Protein AF-A0A534FLZ4-F1 (afdb_monomer_lite)

Sequence (96 aa):
MSLFSRLFRRQAPTPAPQPEQAPAAEQPPPPDPAALAAQRAAEEEEALTAAIAAADQAALASLACTGFSTRIRQRAAQAIDDPARLHELIRATRGG

Structure (mmCIF, N/CA/C/O backbone):
data_AF-A0A534FLZ4-F1
#
_entry.id   AF-A0A534FLZ4-F1
#
loop_
_atom_site.group_PDB
_atom_site.id
_atom_site.type_symbol
_atom_site.label_atom_id
_atom_site.label_alt_id
_atom_site.label_comp_id
_atom_site.label_asym_id
_atom_site.label_entity_id
_atom_site.label_seq_id
_atom_site.pdbx_PDB_ins_code
_atom_site.Cartn_x
_atom_site.Cartn_y
_atom_site.Cartn_z
_atom_site.occupancy
_atom_site.B_iso_or_equiv
_atom_site.auth_seq_id
_atom_site.auth_comp_id
_atom_site.auth_asym_id
_atom_site.auth_atom_id
_atom_site.pdbx_PDB_model_num
ATOM 1 N N . MET A 1 1 ? 23.940 -32.177 -49.470 1.00 43.91 1 MET A N 1
ATOM 2 C CA . MET A 1 1 ? 24.308 -30.835 -48.965 1.00 43.91 1 MET A CA 1
ATOM 3 C C . MET A 1 1 ? 24.229 -29.852 -50.127 1.00 43.91 1 MET A C 1
ATOM 5 O O . MET A 1 1 ? 24.724 -30.196 -51.189 1.00 43.91 1 MET A O 1
ATOM 9 N N . SER A 1 2 ? 23.581 -28.698 -49.920 1.00 55.47 2 SER A N 1
ATOM 10 C CA . SER A 1 2 ? 23.200 -27.646 -50.897 1.00 55.47 2 SER A CA 1
ATOM 11 C C . SER A 1 2 ? 21.988 -27.917 -51.804 1.00 55.47 2 SER A C 1
ATOM 13 O O . SER A 1 2 ? 22.117 -28.475 -52.887 1.00 55.47 2 SER A O 1
ATOM 15 N N . LEU A 1 3 ? 20.814 -27.426 -51.377 1.00 59.75 3 LEU A N 1
ATOM 16 C CA . LEU A 1 3 ? 19.555 -27.393 -52.144 1.00 59.75 3 LEU A CA 1
ATOM 17 C C . LEU A 1 3 ? 18.789 -26.059 -51.987 1.00 59.75 3 LEU A C 1
ATOM 19 O O . LEU A 1 3 ? 17.570 -26.062 -51.907 1.00 59.75 3 LEU A O 1
ATOM 23 N N . PHE A 1 4 ? 19.459 -24.902 -51.946 1.00 61.12 4 PHE A N 1
ATOM 24 C CA . PHE A 1 4 ? 18.748 -23.608 -51.909 1.00 61.12 4 PHE A CA 1
ATOM 25 C C . PHE A 1 4 ? 19.432 -22.535 -52.756 1.00 61.12 4 PHE A C 1
ATOM 27 O O . PHE A 1 4 ? 19.866 -21.501 -52.263 1.00 61.12 4 PHE A O 1
ATOM 34 N N . SER A 1 5 ? 19.506 -22.781 -54.064 1.00 55.31 5 SER A N 1
ATOM 35 C CA . SER A 1 5 ? 19.892 -21.765 -55.041 1.00 55.31 5 SER A CA 1
ATOM 36 C C . SER A 1 5 ? 18.778 -21.573 -56.058 1.00 55.31 5 SER A C 1
ATOM 38 O O . SER A 1 5 ? 18.497 -22.482 -56.834 1.00 55.31 5 SER A O 1
ATOM 40 N N . ARG A 1 6 ? 18.294 -20.323 -56.112 1.00 64.12 6 ARG A N 1
ATOM 41 C CA . ARG A 1 6 ? 17.425 -19.698 -57.129 1.00 64.12 6 ARG A CA 1
ATOM 42 C C . ARG A 1 6 ? 15.930 -19.898 -56.881 1.00 64.12 6 ARG A C 1
ATOM 44 O O . ARG A 1 6 ? 15.425 -20.968 -57.172 1.00 64.12 6 ARG A O 1
ATOM 51 N N . LEU A 1 7 ? 15.223 -18.828 -56.492 1.00 62.94 7 LEU A N 1
ATOM 52 C CA . LEU A 1 7 ? 13.979 -18.467 -57.197 1.00 62.94 7 LEU A CA 1
ATOM 53 C C . LEU A 1 7 ? 13.387 -17.064 -56.937 1.00 62.94 7 LEU A C 1
ATOM 55 O O . LEU A 1 7 ? 12.229 -16.866 -57.265 1.00 62.94 7 LEU A O 1
ATOM 59 N N . PHE A 1 8 ? 14.116 -16.057 -56.440 1.00 61.12 8 PHE A N 1
ATOM 60 C CA . PHE A 1 8 ? 13.581 -14.679 -56.439 1.00 61.12 8 PHE A CA 1
ATOM 61 C C . PHE A 1 8 ? 14.627 -13.644 -56.849 1.00 61.12 8 PHE A C 1
ATOM 63 O O . PHE A 1 8 ? 15.012 -12.754 -56.103 1.00 61.12 8 PHE A O 1
ATOM 70 N N . ARG A 1 9 ? 15.066 -13.749 -58.106 1.00 56.38 9 ARG A N 1
ATOM 71 C CA . ARG A 1 9 ? 15.522 -12.584 -58.866 1.00 56.38 9 ARG A CA 1
ATOM 72 C C . ARG A 1 9 ? 14.298 -12.039 -59.604 1.00 56.38 9 ARG A C 1
ATOM 74 O O . ARG A 1 9 ? 13.918 -12.584 -60.636 1.00 56.38 9 ARG A O 1
ATOM 81 N N . ARG A 1 10 ? 13.682 -10.974 -59.084 1.00 49.00 10 ARG A N 1
ATOM 82 C CA . ARG A 1 10 ? 12.684 -10.184 -59.816 1.00 49.00 10 ARG A CA 1
ATOM 83 C C . ARG A 1 10 ? 12.919 -8.690 -59.558 1.00 49.00 10 ARG A C 1
ATOM 85 O O . ARG A 1 10 ? 12.504 -8.165 -58.542 1.00 49.00 10 ARG A O 1
ATOM 92 N N . GLN A 1 11 ? 13.665 -8.096 -60.492 1.00 51.44 11 GLN A N 1
ATOM 93 C CA . GLN A 1 11 ? 13.485 -6.768 -61.096 1.00 51.44 11 GLN A CA 1
ATOM 94 C C . GLN A 1 11 ? 13.355 -5.565 -60.142 1.00 51.44 11 GLN A C 1
ATOM 96 O O . GLN A 1 11 ? 12.330 -5.367 -59.502 1.00 51.44 11 GLN A O 1
ATOM 101 N N . ALA A 1 12 ? 14.395 -4.726 -60.127 1.00 60.06 12 ALA A N 1
ATOM 102 C CA . ALA A 1 12 ? 14.360 -3.402 -59.520 1.00 60.06 12 ALA A CA 1
ATOM 103 C C . ALA A 1 12 ? 13.336 -2.511 -60.249 1.00 60.06 12 ALA A C 1
ATOM 105 O O . ALA A 1 12 ? 13.414 -2.408 -61.477 1.00 60.06 12 ALA A O 1
ATOM 106 N N . PRO A 1 13 ? 12.400 -1.858 -59.542 1.00 50.75 13 PRO A N 1
ATOM 107 C CA . PRO A 1 13 ? 11.610 -0.795 -60.133 1.00 50.75 13 PRO A CA 1
ATOM 108 C C . PRO A 1 13 ? 12.432 0.503 -60.187 1.00 50.75 13 PRO A C 1
ATOM 110 O O . PRO A 1 13 ? 13.085 0.901 -59.224 1.00 50.75 13 PRO A O 1
ATOM 113 N N . THR A 1 14 ? 12.405 1.126 -61.360 1.00 59.28 14 THR A N 1
ATOM 114 C CA . THR A 1 14 ? 12.927 2.450 -61.726 1.00 59.28 14 THR A CA 1
ATOM 115 C C . THR A 1 14 ? 12.532 3.535 -60.706 1.00 59.28 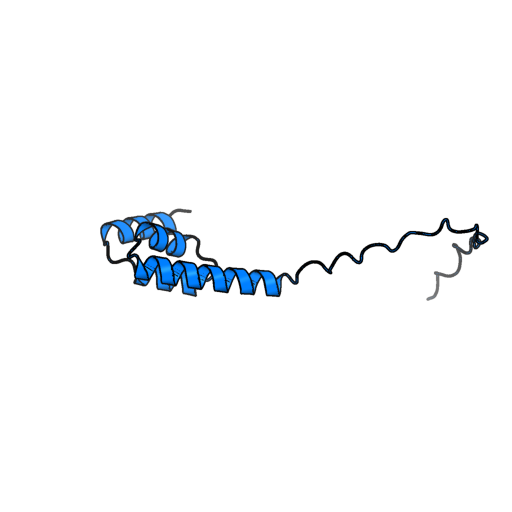14 THR A C 1
ATOM 117 O O . THR A 1 14 ? 11.400 3.500 -60.219 1.00 59.28 14 THR A O 1
ATOM 120 N N . PRO A 1 15 ? 13.393 4.526 -60.389 1.00 53.28 15 PRO A N 1
ATOM 121 C CA . PRO A 1 15 ? 13.026 5.604 -59.475 1.00 53.28 15 PRO A CA 1
ATOM 122 C C . PRO A 1 15 ? 12.020 6.547 -60.151 1.00 53.28 15 PRO A C 1
ATOM 124 O O . PRO A 1 15 ? 12.345 7.226 -61.122 1.00 53.28 15 PRO A O 1
ATOM 127 N N . ALA A 1 16 ? 10.790 6.581 -59.640 1.00 56.81 16 ALA A N 1
ATOM 128 C CA . ALA A 1 16 ? 9.845 7.666 -59.890 1.00 56.81 16 ALA A CA 1
ATOM 129 C C . ALA A 1 16 ? 10.079 8.781 -58.849 1.00 56.81 16 ALA A C 1
ATOM 131 O O . ALA A 1 16 ? 10.463 8.470 -57.718 1.00 56.81 16 ALA A O 1
ATOM 132 N N . PRO A 1 17 ? 9.889 10.064 -59.211 1.00 52.56 17 PRO A N 1
ATOM 133 C CA . PRO A 1 17 ? 10.226 11.193 -58.350 1.00 52.56 17 PRO A CA 1
ATOM 134 C C . PRO A 1 17 ? 9.380 11.149 -57.076 1.00 52.56 17 PRO A C 1
ATOM 136 O O . PRO A 1 17 ? 8.150 11.122 -57.133 1.00 52.56 17 PRO A O 1
ATOM 139 N N . GLN A 1 18 ? 10.055 11.109 -55.927 1.00 54.16 18 GLN A N 1
ATOM 140 C CA . GLN A 1 18 ? 9.407 11.240 -54.630 1.00 54.16 18 GLN A CA 1
ATOM 141 C C . GLN A 1 18 ? 8.746 12.624 -54.555 1.00 54.16 18 GLN A C 1
ATOM 143 O O . GLN A 1 18 ? 9.434 13.620 -54.786 1.00 54.16 18 GLN A O 1
ATOM 148 N N . PRO A 1 19 ? 7.446 12.729 -54.226 1.00 51.34 19 PRO A N 1
ATOM 149 C CA . PRO A 1 19 ? 6.937 13.970 -53.678 1.00 51.34 19 PRO A CA 1
ATOM 150 C C . PRO A 1 19 ? 7.675 14.205 -52.360 1.00 51.34 19 PRO A C 1
ATOM 152 O O . PRO A 1 19 ? 7.742 13.316 -51.511 1.00 51.34 19 PRO A O 1
ATOM 155 N N . GLU A 1 20 ? 8.274 15.384 -52.257 1.00 55.88 20 GLU A N 1
ATOM 156 C CA . GLU A 1 20 ? 8.994 15.918 -51.109 1.00 55.88 20 GLU A CA 1
ATOM 157 C C . GLU A 1 20 ? 8.218 15.617 -49.819 1.00 55.88 20 GLU A C 1
ATOM 159 O O . GLU A 1 20 ? 7.213 16.256 -49.499 1.00 55.88 20 GLU A O 1
ATOM 164 N N . GLN A 1 21 ? 8.635 14.562 -49.112 1.00 52.81 21 GLN A N 1
ATOM 165 C CA . GLN A 1 21 ? 8.132 14.271 -47.781 1.00 52.81 21 GLN A CA 1
ATOM 166 C C . GLN A 1 21 ? 8.662 15.380 -46.880 1.00 52.81 21 GLN A C 1
ATOM 168 O O . GLN A 1 21 ? 9.851 15.430 -46.565 1.00 52.81 21 GLN A O 1
ATOM 173 N N . ALA A 1 22 ? 7.755 16.277 -46.492 1.00 56.19 22 ALA A N 1
ATOM 174 C CA . ALA A 1 22 ? 7.925 17.164 -45.352 1.00 56.19 22 ALA A CA 1
ATOM 175 C C . ALA A 1 22 ? 8.552 16.379 -44.183 1.00 56.19 22 ALA A C 1
ATOM 177 O O . ALA A 1 22 ? 8.217 15.201 -44.016 1.00 56.19 22 ALA A O 1
ATOM 178 N N . PRO A 1 23 ? 9.460 16.986 -43.395 1.00 49.66 23 PRO A N 1
ATOM 179 C CA . PRO A 1 23 ? 10.242 16.263 -42.404 1.00 49.66 23 PRO A CA 1
ATOM 180 C C . PRO A 1 23 ? 9.288 15.530 -41.467 1.00 49.66 23 PRO A C 1
ATOM 182 O O . PRO A 1 23 ? 8.495 16.149 -40.754 1.00 49.66 23 PRO A O 1
ATOM 185 N N . ALA A 1 24 ? 9.339 14.199 -41.521 1.00 55.31 24 ALA A N 1
ATOM 186 C CA . ALA A 1 24 ? 8.682 13.353 -40.551 1.00 55.31 24 ALA A CA 1
ATOM 187 C C . ALA A 1 24 ? 9.237 13.770 -39.191 1.00 55.31 24 ALA A C 1
ATOM 189 O O . ALA A 1 24 ? 10.424 13.587 -38.922 1.00 55.31 24 ALA A O 1
ATOM 190 N N . ALA A 1 25 ? 8.391 14.405 -38.381 1.00 60.22 25 ALA A N 1
ATOM 191 C CA . ALA A 1 25 ? 8.687 14.659 -36.988 1.00 60.22 25 ALA A CA 1
ATOM 192 C C . ALA A 1 25 ? 9.098 13.318 -36.376 1.00 60.22 25 ALA A C 1
ATOM 194 O O . ALA A 1 25 ? 8.303 12.378 -36.334 1.00 60.22 25 ALA A O 1
ATOM 195 N N . GLU A 1 26 ? 10.369 13.231 -36.003 1.00 60.00 26 GLU A N 1
ATOM 196 C CA . GLU A 1 26 ? 10.980 12.092 -35.344 1.00 60.00 26 GLU A CA 1
ATOM 197 C C . GLU A 1 26 ? 10.160 11.812 -34.083 1.00 60.00 26 GLU A C 1
ATOM 199 O O . GLU A 1 26 ? 10.229 12.548 -33.097 1.00 60.00 26 GLU A O 1
ATOM 204 N N . GLN A 1 27 ? 9.269 10.816 -34.150 1.00 61.75 27 GLN A N 1
ATOM 205 C CA . GLN A 1 27 ? 8.554 10.374 -32.963 1.00 61.75 27 G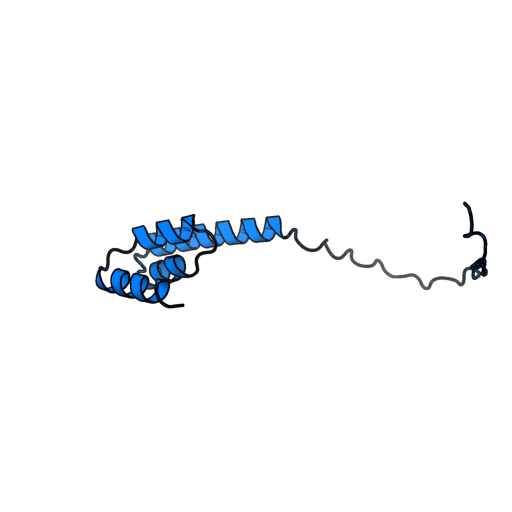LN A CA 1
ATOM 206 C C . GLN A 1 27 ? 9.621 9.878 -31.985 1.00 61.75 27 GLN A C 1
ATOM 208 O O . GLN A 1 27 ? 10.431 9.030 -32.374 1.00 61.75 27 GLN A O 1
ATOM 213 N N . PRO A 1 28 ? 9.659 10.400 -30.745 1.00 69.75 28 PRO A N 1
ATOM 214 C CA . PRO A 1 28 ? 10.634 9.946 -29.772 1.00 69.75 28 PRO A CA 1
ATOM 215 C C . PRO A 1 28 ? 10.501 8.427 -29.607 1.00 69.75 28 PRO A C 1
ATOM 217 O O . PRO A 1 28 ? 9.383 7.900 -29.686 1.00 69.75 28 PRO A O 1
ATOM 220 N N . PRO A 1 29 ? 11.621 7.709 -29.403 1.00 72.38 29 PRO A N 1
ATOM 221 C CA . PRO A 1 29 ? 11.573 6.275 -29.177 1.00 72.38 29 PRO A CA 1
ATOM 222 C C . PRO A 1 29 ? 10.606 5.975 -28.022 1.00 72.38 29 PRO A C 1
ATOM 224 O O . PRO A 1 29 ? 10.529 6.765 -27.072 1.00 72.38 29 PRO A O 1
ATOM 227 N N . PRO A 1 30 ? 9.845 4.865 -28.091 1.00 74.62 30 PRO A N 1
ATOM 228 C CA . PRO A 1 30 ? 8.955 4.487 -27.005 1.00 74.62 30 PRO A CA 1
ATOM 229 C C . PRO A 1 30 ? 9.753 4.434 -25.694 1.00 74.62 30 PRO A C 1
ATOM 231 O O . PRO A 1 30 ? 10.895 3.962 -25.701 1.00 74.62 30 PRO A O 1
ATOM 234 N N . PRO A 1 31 ? 9.188 4.944 -24.585 1.00 76.44 31 PRO A N 1
ATOM 235 C CA . PRO A 1 31 ? 9.900 5.017 -23.320 1.00 76.44 31 PRO A CA 1
ATOM 236 C C . PRO A 1 31 ? 10.365 3.626 -22.894 1.00 76.44 31 PRO A C 1
ATOM 238 O O . PRO A 1 31 ? 9.612 2.652 -22.982 1.00 76.44 31 PRO A O 1
ATOM 241 N N . ASP A 1 32 ? 11.612 3.552 -22.429 1.00 88.12 32 ASP A N 1
ATOM 242 C CA . ASP A 1 32 ? 12.194 2.319 -21.914 1.00 88.12 32 ASP A CA 1
ATOM 243 C C . ASP A 1 32 ? 11.296 1.770 -20.786 1.00 88.12 32 ASP A C 1
ATOM 245 O O . ASP A 1 32 ? 11.041 2.480 -19.804 1.00 88.12 32 ASP A O 1
ATOM 249 N N . PRO A 1 33 ? 10.792 0.526 -20.891 1.00 87.06 33 PRO A N 1
ATOM 250 C CA . PRO A 1 33 ? 9.966 -0.071 -19.846 1.00 87.06 33 PRO A CA 1
ATOM 251 C C . PRO A 1 33 ? 10.664 -0.090 -18.479 1.00 87.06 33 PRO A C 1
ATOM 253 O O . PRO A 1 33 ? 9.985 0.015 -17.455 1.00 87.06 33 PRO A O 1
ATOM 256 N N . ALA A 1 34 ? 11.998 -0.176 -18.440 1.00 87.25 34 ALA A N 1
ATOM 257 C CA . ALA A 1 34 ? 12.759 -0.094 -17.199 1.00 87.25 34 ALA A CA 1
ATOM 258 C C . ALA A 1 34 ? 12.691 1.310 -16.579 1.00 87.25 34 ALA A C 1
ATOM 260 O O . ALA A 1 34 ? 12.495 1.437 -15.369 1.00 87.25 34 ALA A O 1
ATOM 261 N N . ALA A 1 35 ? 12.773 2.360 -17.400 1.00 89.06 35 ALA A N 1
ATOM 262 C CA . ALA A 1 35 ? 12.619 3.739 -16.944 1.00 89.06 35 ALA A CA 1
ATOM 263 C C . ALA A 1 35 ? 11.206 3.994 -16.394 1.00 89.06 35 ALA A C 1
ATOM 265 O O . ALA A 1 35 ? 11.058 4.592 -15.330 1.00 89.06 35 ALA A O 1
ATOM 266 N N . LEU A 1 36 ? 10.172 3.462 -17.055 1.00 89.38 36 LEU A N 1
ATOM 267 C CA . LEU A 1 36 ? 8.791 3.554 -16.567 1.00 89.38 36 LEU A CA 1
ATOM 268 C C . LEU A 1 36 ? 8.592 2.826 -15.232 1.00 89.38 36 LEU A C 1
ATOM 270 O O . LEU A 1 36 ? 7.903 3.333 -14.349 1.00 89.38 36 LEU A O 1
ATOM 274 N N . ALA A 1 37 ? 9.181 1.640 -15.065 1.00 86.69 37 ALA A N 1
ATOM 275 C CA . ALA A 1 37 ? 9.102 0.901 -13.808 1.00 86.69 37 ALA A CA 1
ATOM 276 C C . ALA A 1 37 ? 9.811 1.645 -12.664 1.00 86.69 37 ALA A C 1
ATOM 278 O O . ALA A 1 37 ? 9.283 1.708 -11.554 1.00 86.69 37 ALA A O 1
ATOM 279 N N . ALA A 1 38 ? 10.975 2.241 -12.940 1.00 87.75 38 ALA A N 1
ATOM 280 C CA . ALA A 1 38 ? 11.708 3.048 -11.970 1.00 87.75 38 ALA A CA 1
ATOM 281 C C . ALA A 1 38 ? 10.922 4.298 -11.552 1.00 87.75 38 ALA A C 1
ATOM 283 O O . ALA A 1 38 ? 10.855 4.610 -10.364 1.00 87.75 38 ALA A O 1
ATOM 284 N N . GLN A 1 39 ? 10.282 4.974 -12.508 1.00 90.69 39 GLN A N 1
ATOM 285 C CA . GLN A 1 39 ? 9.453 6.144 -12.234 1.00 90.69 39 GLN A CA 1
ATOM 286 C C . GLN A 1 39 ? 8.262 5.796 -11.334 1.00 90.69 39 GLN A C 1
ATOM 288 O O . GLN A 1 39 ? 8.078 6.431 -10.301 1.00 90.69 39 GLN A O 1
ATOM 293 N N . ARG A 1 40 ? 7.524 4.723 -11.650 1.00 89.12 40 ARG A N 1
ATOM 294 C CA . ARG A 1 40 ? 6.416 4.260 -10.796 1.00 89.12 40 ARG A CA 1
ATOM 295 C C . ARG A 1 40 ? 6.874 3.899 -9.388 1.00 89.12 40 ARG A C 1
ATOM 297 O O . ARG A 1 40 ? 6.177 4.196 -8.428 1.00 89.12 40 ARG A O 1
ATOM 304 N N . ALA A 1 41 ? 8.039 3.264 -9.252 1.00 89.19 41 ALA A N 1
ATOM 305 C CA . ALA A 1 41 ? 8.582 2.929 -7.939 1.00 89.19 41 ALA A CA 1
ATOM 306 C C . ALA A 1 41 ? 8.905 4.184 -7.108 1.00 89.19 41 ALA A C 1
ATOM 308 O O . ALA A 1 41 ? 8.694 4.178 -5.898 1.00 89.19 41 ALA A O 1
ATOM 309 N N . ALA A 1 42 ? 9.389 5.254 -7.747 1.00 93.00 42 ALA A N 1
ATOM 310 C CA . ALA A 1 42 ? 9.644 6.529 -7.081 1.00 93.00 42 ALA A CA 1
ATOM 311 C C . ALA A 1 42 ? 8.341 7.228 -6.658 1.00 93.00 42 ALA A C 1
ATOM 313 O O . ALA A 1 42 ? 8.223 7.640 -5.506 1.00 93.00 42 ALA A O 1
ATOM 314 N N . GLU A 1 43 ? 7.355 7.301 -7.556 1.00 94.75 43 GLU A N 1
ATOM 315 C CA . GLU A 1 43 ? 6.032 7.881 -7.274 1.00 94.75 43 GLU A CA 1
ATOM 316 C C . GLU A 1 43 ? 5.332 7.159 -6.117 1.00 94.75 43 GLU A C 1
ATOM 318 O O . GLU A 1 43 ? 4.730 7.779 -5.243 1.00 94.75 43 GLU A O 1
ATOM 323 N N . GLU A 1 44 ? 5.436 5.833 -6.071 1.00 93.81 44 GLU A N 1
ATOM 324 C CA . GLU A 1 44 ? 4.811 5.038 -5.021 1.00 93.81 44 GLU A CA 1
ATOM 325 C C . GLU A 1 44 ? 5.526 5.179 -3.665 1.00 93.81 44 GLU A C 1
ATOM 327 O O . GLU A 1 44 ? 4.880 5.181 -2.617 1.00 93.81 44 GLU A O 1
ATOM 332 N N . GLU A 1 45 ? 6.852 5.346 -3.658 1.00 96.31 45 GLU A N 1
ATOM 333 C CA . GLU A 1 45 ? 7.611 5.650 -2.438 1.00 96.31 45 GLU A CA 1
ATOM 334 C C . GLU A 1 45 ? 7.262 7.046 -1.890 1.00 96.31 45 GLU A C 1
ATOM 336 O O . GLU A 1 45 ? 7.143 7.234 -0.673 1.00 96.31 45 GLU A O 1
ATOM 341 N N . GLU A 1 46 ? 7.035 8.021 -2.772 1.00 97.19 46 GLU A N 1
ATOM 342 C CA . GLU A 1 46 ? 6.520 9.336 -2.389 1.00 97.19 46 GLU A CA 1
ATOM 343 C C . GLU A 1 46 ? 5.098 9.229 -1.820 1.00 97.19 46 GLU A C 1
ATOM 345 O O . GLU A 1 46 ? 4.830 9.758 -0.739 1.00 97.19 46 GLU A O 1
ATOM 350 N N . ALA A 1 47 ? 4.215 8.465 -2.471 1.00 96.69 47 ALA A N 1
ATOM 351 C CA . ALA A 1 47 ? 2.859 8.213 -1.988 1.00 96.69 47 ALA A CA 1
ATOM 352 C C . ALA A 1 47 ? 2.846 7.540 -0.605 1.00 96.69 47 ALA A C 1
ATOM 354 O O . ALA A 1 47 ? 2.073 7.937 0.268 1.00 96.69 47 ALA A O 1
ATOM 355 N N . LEU A 1 48 ? 3.732 6.567 -0.369 1.00 97.75 48 LEU A N 1
ATOM 356 C CA . LEU A 1 48 ? 3.919 5.955 0.946 1.00 97.75 48 LEU A CA 1
ATOM 357 C C . LEU A 1 48 ? 4.348 6.996 1.984 1.00 97.75 48 LEU A C 1
ATOM 359 O O . LEU A 1 48 ? 3.781 7.054 3.073 1.00 97.75 48 LEU A O 1
ATOM 363 N N . THR A 1 49 ? 5.333 7.828 1.649 1.00 98.00 49 THR A N 1
ATOM 364 C CA . THR A 1 49 ? 5.840 8.868 2.554 1.00 98.00 49 THR A CA 1
ATOM 365 C C . THR A 1 49 ? 4.741 9.872 2.911 1.00 98.00 49 THR A C 1
ATOM 367 O O . THR A 1 49 ? 4.580 10.217 4.083 1.00 98.00 49 THR A O 1
ATOM 370 N N . ALA A 1 50 ? 3.940 10.288 1.929 1.00 98.12 50 ALA A N 1
ATOM 371 C CA . ALA A 1 50 ? 2.803 11.177 2.131 1.00 98.12 50 ALA A CA 1
ATOM 372 C C . ALA A 1 50 ? 1.712 10.537 3.006 1.00 98.12 50 ALA A C 1
ATOM 374 O O . ALA A 1 50 ? 1.226 11.177 3.938 1.00 98.12 50 ALA A O 1
ATOM 375 N N . ALA A 1 51 ? 1.372 9.267 2.765 1.00 97.69 51 ALA A N 1
ATOM 376 C CA . ALA A 1 51 ? 0.382 8.538 3.557 1.00 97.69 51 ALA A CA 1
ATOM 377 C C . ALA A 1 51 ? 0.811 8.393 5.026 1.00 97.69 51 ALA A C 1
ATOM 379 O O . ALA A 1 51 ? -0.003 8.594 5.926 1.00 97.69 51 ALA A O 1
ATOM 380 N N . ILE A 1 52 ? 2.097 8.115 5.273 1.00 97.50 52 ILE A N 1
ATOM 381 C CA . ILE A 1 52 ? 2.668 8.076 6.627 1.00 97.50 52 ILE A CA 1
ATOM 382 C C . ILE A 1 52 ? 2.557 9.453 7.289 1.00 97.50 52 ILE A C 1
ATOM 384 O O . ILE A 1 52 ? 2.070 9.556 8.411 1.00 97.50 52 ILE A O 1
ATOM 388 N N . ALA A 1 53 ? 2.977 10.517 6.599 1.00 97.81 53 ALA A N 1
ATOM 389 C CA . ALA A 1 53 ? 2.950 11.873 7.146 1.00 97.81 53 ALA A CA 1
ATOM 390 C C . ALA A 1 53 ? 1.525 12.354 7.473 1.00 97.81 53 ALA A C 1
ATOM 392 O O . ALA A 1 53 ? 1.323 13.069 8.453 1.00 97.81 53 ALA A O 1
ATOM 393 N N . ALA A 1 54 ? 0.540 11.943 6.673 1.00 97.38 54 ALA A N 1
ATOM 394 C CA . ALA A 1 54 ? -0.871 12.252 6.880 1.00 97.38 54 ALA A CA 1
ATOM 395 C C . ALA A 1 54 ? -1.580 11.305 7.868 1.00 97.38 54 ALA A C 1
ATOM 397 O O . ALA A 1 54 ? -2.753 11.524 8.167 1.00 97.38 54 ALA A O 1
ATOM 398 N N . ALA A 1 55 ? -0.902 10.257 8.354 1.00 95.62 55 ALA A N 1
ATOM 399 C CA . ALA A 1 55 ? -1.500 9.151 9.105 1.00 95.62 55 ALA A CA 1
ATOM 400 C C . ALA A 1 55 ? -2.727 8.526 8.401 1.00 95.62 55 ALA A C 1
ATOM 402 O O . ALA A 1 55 ? -3.674 8.073 9.052 1.00 95.62 55 ALA A O 1
ATOM 403 N N . ASP A 1 56 ? -2.714 8.486 7.064 1.00 96.50 56 ASP A N 1
ATOM 404 C CA . ASP A 1 56 ? -3.815 7.970 6.250 1.00 96.50 56 ASP A CA 1
ATOM 405 C C . ASP A 1 56 ? -3.816 6.433 6.243 1.00 96.50 56 ASP A C 1
ATOM 407 O O . ASP A 1 56 ? -3.228 5.766 5.387 1.00 96.50 56 ASP A O 1
ATOM 411 N N . GLN A 1 57 ? -4.524 5.860 7.216 1.00 94.56 57 GLN A N 1
ATOM 412 C CA . GLN A 1 57 ? -4.655 4.411 7.393 1.00 94.56 57 GLN A CA 1
ATOM 413 C C . GLN A 1 57 ? -5.318 3.715 6.191 1.00 94.56 57 GLN A C 1
ATOM 415 O O . GLN A 1 57 ? -5.094 2.523 5.952 1.00 94.56 57 GLN A O 1
ATOM 420 N N . ALA A 1 58 ? -6.145 4.427 5.418 1.00 93.12 58 ALA A N 1
ATOM 421 C CA . ALA A 1 58 ? -6.793 3.860 4.244 1.00 93.12 58 ALA A CA 1
ATOM 422 C C . ALA A 1 58 ? -5.801 3.733 3.083 1.00 93.12 58 ALA A C 1
ATOM 424 O O . ALA A 1 58 ? -5.714 2.658 2.479 1.00 93.12 58 ALA A O 1
ATOM 425 N N . ALA A 1 59 ? -5.015 4.783 2.827 1.00 95.44 59 ALA A N 1
ATOM 426 C CA . ALA A 1 59 ? -3.952 4.769 1.827 1.00 95.44 59 ALA A CA 1
ATOM 427 C C . ALA A 1 59 ? -2.869 3.732 2.161 1.00 95.44 59 ALA A C 1
ATOM 429 O O . ALA A 1 59 ? -2.477 2.952 1.291 1.00 95.44 59 ALA A O 1
ATOM 430 N N . LEU A 1 60 ? -2.452 3.647 3.430 1.00 96.44 60 LEU A N 1
ATOM 431 C CA . LEU A 1 60 ? -1.492 2.638 3.892 1.00 96.44 60 LEU A CA 1
ATOM 432 C C . LEU A 1 60 ? -2.008 1.211 3.677 1.00 96.44 60 LEU A C 1
ATOM 434 O O . LEU A 1 60 ? -1.276 0.362 3.171 1.00 96.44 60 LEU A O 1
ATOM 438 N N . ALA A 1 61 ? -3.280 0.942 3.981 1.00 94.50 61 ALA A N 1
ATOM 439 C CA . ALA A 1 61 ? -3.878 -0.367 3.726 1.00 94.50 61 ALA A CA 1
ATOM 440 C C . ALA A 1 61 ? -3.926 -0.710 2.227 1.00 94.50 61 ALA A C 1
ATOM 442 O O . ALA A 1 61 ? -3.648 -1.848 1.846 1.00 94.50 61 ALA A O 1
ATOM 443 N N . SER A 1 62 ? -4.226 0.267 1.365 1.00 94.31 62 SER A N 1
ATOM 444 C CA . SER A 1 62 ? -4.187 0.062 -0.087 1.00 94.31 62 SER A CA 1
ATOM 445 C C . SER A 1 62 ? -2.772 -0.274 -0.558 1.00 94.31 62 SER A C 1
ATOM 447 O O . SER A 1 62 ? -2.576 -1.282 -1.235 1.00 94.31 62 SER A O 1
ATOM 449 N N . LEU A 1 63 ? -1.775 0.516 -0.149 1.00 95.31 63 LEU A N 1
ATOM 450 C CA . LEU A 1 63 ? -0.367 0.292 -0.491 1.00 95.31 63 LEU A CA 1
ATOM 451 C C . LEU A 1 63 ? 0.150 -1.054 0.031 1.00 95.31 63 LEU A C 1
ATOM 453 O O . LEU A 1 63 ? 0.924 -1.719 -0.652 1.00 95.31 63 LEU A O 1
ATOM 457 N N . ALA A 1 64 ? -0.305 -1.497 1.202 1.00 94.81 64 ALA A N 1
ATOM 458 C CA . ALA A 1 64 ? 0.063 -2.793 1.763 1.00 94.81 64 ALA A CA 1
ATOM 459 C C . ALA A 1 64 ? -0.464 -3.981 0.934 1.00 94.81 64 ALA A C 1
ATOM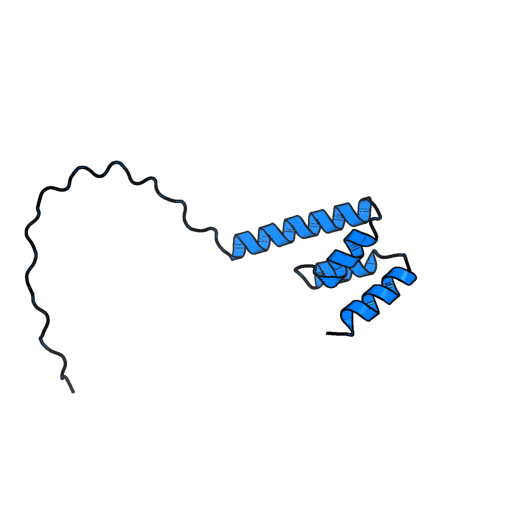 461 O O . ALA A 1 64 ? 0.204 -5.014 0.848 1.00 94.81 64 ALA A O 1
ATOM 462 N N . CYS A 1 65 ? -1.619 -3.834 0.281 1.00 92.81 65 CYS A N 1
ATOM 463 C CA . CYS A 1 65 ? -2.213 -4.877 -0.557 1.00 92.81 65 CYS A CA 1
ATOM 464 C C . CYS A 1 65 ? -1.715 -4.830 -2.009 1.00 92.81 65 CYS A C 1
ATOM 466 O O . CYS A 1 65 ? -1.353 -5.864 -2.569 1.00 92.81 65 CYS A O 1
ATOM 468 N N . THR A 1 66 ? -1.691 -3.646 -2.623 1.00 92.56 66 THR A N 1
ATOM 469 C CA . THR A 1 66 ? -1.478 -3.483 -4.072 1.00 92.56 66 THR A CA 1
ATOM 470 C C . THR A 1 66 ? -0.154 -2.827 -4.439 1.00 92.56 66 THR A C 1
ATOM 472 O O . THR A 1 66 ? 0.097 -2.638 -5.626 1.00 92.56 66 THR A O 1
ATOM 475 N N . GLY A 1 67 ? 0.686 -2.479 -3.457 1.00 92.50 67 GLY A N 1
ATOM 476 C CA . GLY A 1 67 ? 1.959 -1.805 -3.702 1.00 92.50 67 GLY A CA 1
ATOM 477 C C . GLY A 1 67 ? 2.835 -2.573 -4.692 1.00 92.50 67 GLY A C 1
ATOM 478 O O . GLY A 1 67 ? 2.891 -3.805 -4.639 1.00 92.50 67 GLY A O 1
ATOM 479 N N . PHE A 1 68 ? 3.525 -1.870 -5.585 1.00 91.06 68 PHE A N 1
ATOM 480 C CA . PHE A 1 68 ? 4.294 -2.43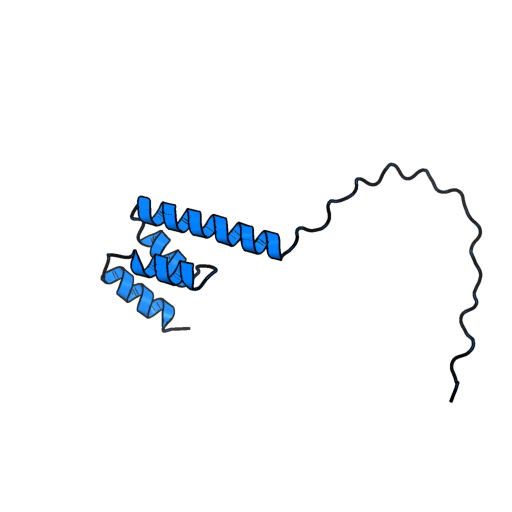5 -6.693 1.00 91.06 68 PHE A CA 1
ATOM 481 C C . PHE A 1 68 ? 5.378 -3.400 -6.207 1.00 91.06 68 PHE A C 1
ATOM 483 O O . PHE A 1 68 ? 5.516 -4.517 -6.714 1.00 91.06 68 PHE A O 1
ATOM 490 N N . SER A 1 69 ? 6.126 -3.000 -5.178 1.00 90.50 69 SER A N 1
ATOM 491 C CA . SER A 1 69 ? 7.186 -3.823 -4.598 1.00 90.50 69 SER A CA 1
ATOM 492 C C . SER A 1 69 ? 6.785 -4.425 -3.254 1.00 90.50 69 SER A C 1
ATOM 494 O O . SER A 1 69 ? 6.061 -3.828 -2.457 1.00 90.50 69 SER A O 1
ATOM 496 N N . THR A 1 70 ? 7.340 -5.599 -2.943 1.00 93.38 70 THR A N 1
ATOM 497 C CA . THR A 1 70 ? 7.193 -6.212 -1.614 1.00 93.38 70 THR A CA 1
ATOM 498 C C . THR A 1 70 ? 7.678 -5.279 -0.501 1.00 93.38 70 THR A C 1
ATOM 500 O O . THR A 1 70 ? 7.092 -5.268 0.577 1.00 93.38 70 THR A O 1
ATOM 503 N N . ARG A 1 71 ? 8.706 -4.460 -0.768 1.00 95.12 71 ARG A N 1
ATOM 504 C CA . ARG A 1 71 ? 9.226 -3.467 0.180 1.00 95.12 71 ARG A CA 1
ATOM 505 C C . ARG A 1 71 ? 8.169 -2.418 0.531 1.00 95.12 71 ARG A C 1
ATOM 507 O O . ARG A 1 71 ? 7.964 -2.169 1.715 1.00 95.12 71 ARG A O 1
ATOM 514 N N . ILE A 1 72 ? 7.495 -1.839 -0.464 1.00 95.62 72 ILE A N 1
ATOM 515 C CA . ILE A 1 72 ? 6.416 -0.863 -0.237 1.00 95.62 72 ILE A CA 1
ATOM 516 C C . ILE A 1 72 ? 5.283 -1.513 0.551 1.00 95.62 72 ILE A C 1
ATOM 518 O O . ILE A 1 72 ? 4.871 -0.970 1.573 1.00 95.62 72 ILE A O 1
ATOM 522 N N . ARG A 1 73 ? 4.858 -2.720 0.150 1.00 94.81 73 ARG A N 1
ATOM 523 C CA . ARG A 1 73 ? 3.789 -3.445 0.849 1.00 94.81 73 ARG A CA 1
ATOM 524 C C . ARG A 1 73 ? 4.101 -3.658 2.333 1.00 94.81 73 ARG A C 1
ATOM 526 O O . ARG A 1 73 ? 3.262 -3.403 3.191 1.00 94.81 73 ARG A O 1
ATOM 533 N N . GLN A 1 74 ? 5.325 -4.083 2.645 1.00 95.12 74 GLN A N 1
ATOM 534 C CA . GLN A 1 74 ? 5.770 -4.306 4.023 1.00 95.12 74 GLN A CA 1
ATOM 535 C C . GLN A 1 74 ? 5.868 -3.010 4.829 1.00 95.12 74 GLN A C 1
ATOM 537 O O . GLN A 1 74 ? 5.392 -2.972 5.959 1.00 95.12 74 GLN A O 1
ATOM 542 N N . ARG A 1 75 ? 6.461 -1.950 4.265 1.00 96.88 75 ARG A N 1
ATOM 543 C CA . ARG A 1 75 ? 6.573 -0.657 4.958 1.00 96.88 75 ARG A CA 1
ATOM 544 C C . ARG A 1 75 ? 5.206 -0.035 5.223 1.00 96.88 75 ARG A C 1
ATOM 546 O O . ARG A 1 75 ? 4.988 0.481 6.311 1.00 96.88 75 ARG A O 1
ATOM 553 N N . ALA A 1 76 ? 4.292 -0.124 4.260 1.00 95.88 76 ALA A N 1
ATOM 554 C CA . ALA A 1 76 ? 2.922 0.339 4.424 1.00 95.88 76 ALA A CA 1
ATOM 555 C C . ALA A 1 76 ? 2.212 -0.429 5.547 1.00 95.88 76 ALA A C 1
ATOM 557 O O . ALA A 1 76 ? 1.648 0.193 6.437 1.00 95.88 76 ALA A O 1
ATOM 558 N N . ALA A 1 77 ? 2.320 -1.764 5.570 1.00 94.88 77 ALA A N 1
ATOM 559 C CA . ALA A 1 77 ? 1.734 -2.586 6.629 1.00 94.88 77 ALA A CA 1
ATOM 560 C C . ALA A 1 77 ? 2.316 -2.283 8.022 1.00 94.88 77 ALA A C 1
ATOM 562 O O . ALA A 1 77 ? 1.583 -2.307 9.004 1.00 94.88 77 ALA A O 1
ATOM 563 N N . GLN A 1 78 ? 3.617 -1.986 8.112 1.00 95.44 78 GLN A N 1
ATOM 564 C CA . GLN A 1 78 ? 4.281 -1.611 9.368 1.00 95.44 78 GLN A CA 1
ATOM 565 C C . GLN A 1 78 ? 3.843 -0.245 9.907 1.00 95.44 78 GLN A C 1
ATOM 567 O O . GLN A 1 78 ? 3.971 -0.014 11.103 1.00 95.44 78 GLN A O 1
ATOM 572 N N . ALA A 1 79 ? 3.364 0.649 9.042 1.00 96.56 79 ALA A N 1
ATOM 573 C CA . ALA A 1 79 ? 2.897 1.980 9.422 1.00 96.56 79 ALA A CA 1
ATOM 574 C C . ALA A 1 79 ? 1.407 2.014 9.820 1.00 96.56 79 ALA A C 1
ATOM 576 O O . ALA A 1 79 ? 0.890 3.081 10.146 1.00 96.56 79 ALA A O 1
ATOM 577 N N . ILE A 1 80 ? 0.701 0.879 9.752 1.00 95.50 80 ILE A N 1
ATOM 578 C CA . ILE A 1 80 ? -0.698 0.783 10.176 1.00 95.50 80 ILE A CA 1
ATOM 579 C C . ILE A 1 80 ? -0.740 0.540 11.683 1.00 95.50 80 ILE A C 1
ATOM 581 O O . ILE A 1 80 ? -0.342 -0.525 12.155 1.00 95.50 80 ILE A O 1
ATOM 585 N N . ASP A 1 81 ? -1.295 1.502 12.413 1.00 92.31 81 ASP A N 1
ATOM 586 C CA . ASP A 1 81 ? -1.411 1.442 13.874 1.00 92.31 81 ASP A CA 1
ATOM 587 C C . ASP A 1 81 ? -2.790 0.945 14.343 1.00 92.31 81 ASP A C 1
ATOM 589 O O . ASP A 1 81 ? -2.961 0.577 15.506 1.00 92.31 81 ASP A O 1
ATOM 593 N N . ASP A 1 82 ? -3.790 0.909 13.453 1.00 90.31 82 ASP A N 1
ATOM 594 C CA . ASP A 1 82 ? -5.140 0.448 13.788 1.00 90.31 82 ASP A CA 1
ATOM 595 C C . ASP A 1 82 ? -5.242 -1.095 13.744 1.00 90.31 82 ASP A C 1
ATOM 597 O O . ASP A 1 82 ? -5.184 -1.699 12.663 1.00 90.31 82 ASP A O 1
ATOM 601 N N . PRO A 1 83 ? -5.465 -1.768 14.892 1.00 89.31 83 PRO A N 1
ATOM 602 C CA . PRO A 1 83 ? -5.574 -3.223 14.942 1.00 89.31 83 PRO A CA 1
ATOM 603 C C . PRO A 1 83 ? -6.782 -3.764 14.167 1.00 89.31 83 PRO A C 1
ATOM 605 O O . PRO A 1 83 ? -6.709 -4.865 13.612 1.00 89.31 83 PRO A O 1
ATOM 608 N N . ALA A 1 84 ? -7.889 -3.016 14.086 1.00 91.00 84 ALA A N 1
ATOM 609 C CA . ALA A 1 84 ? -9.042 -3.429 13.290 1.00 91.00 84 ALA A CA 1
ATOM 610 C C . ALA A 1 84 ? -8.673 -3.469 11.801 1.00 91.00 84 ALA A C 1
ATOM 612 O O . ALA A 1 84 ? -8.973 -4.447 11.107 1.00 91.00 84 ALA A O 1
ATOM 613 N N . ARG A 1 85 ? -7.930 -2.460 11.339 1.00 88.19 85 ARG A N 1
ATOM 614 C CA . ARG A 1 85 ? -7.426 -2.381 9.968 1.00 88.19 85 ARG A CA 1
ATOM 615 C C . ARG A 1 85 ? -6.439 -3.499 9.643 1.00 88.19 85 ARG A C 1
ATOM 617 O O . ARG A 1 85 ? -6.532 -4.097 8.573 1.00 88.19 85 ARG A O 1
ATOM 624 N N . LEU A 1 86 ? -5.552 -3.856 10.573 1.00 89.81 86 LEU A N 1
ATOM 625 C CA . LEU A 1 86 ? -4.652 -5.004 10.406 1.00 89.81 86 LEU A CA 1
ATOM 626 C C . LEU A 1 86 ? -5.424 -6.322 10.239 1.00 89.81 86 LEU A C 1
ATOM 628 O O . LEU A 1 86 ? -5.082 -7.138 9.381 1.00 89.81 86 LEU A O 1
ATOM 632 N N . HIS A 1 87 ? -6.502 -6.530 11.001 1.00 90.69 87 HIS A N 1
ATOM 633 C CA . HIS A 1 87 ? -7.354 -7.711 10.840 1.00 90.69 87 HIS A CA 1
ATOM 634 C C . HIS A 1 87 ? -8.065 -7.755 9.481 1.00 90.69 87 HIS A C 1
ATOM 636 O O . HIS A 1 87 ? -8.225 -8.833 8.901 1.00 90.69 87 HIS A O 1
ATOM 642 N N . GLU A 1 88 ? -8.505 -6.610 8.957 1.00 89.00 88 GLU A N 1
ATOM 643 C CA . GLU A 1 88 ? -9.038 -6.516 7.594 1.00 89.00 88 GLU A CA 1
ATOM 644 C C . GLU A 1 88 ? -7.974 -6.869 6.556 1.00 89.00 88 GLU A C 1
ATOM 646 O O . GLU A 1 88 ? -8.238 -7.674 5.664 1.00 89.00 88 GLU A O 1
ATOM 651 N N . LEU A 1 89 ? -6.756 -6.352 6.722 1.00 88.06 89 LEU A N 1
ATOM 652 C CA . LEU A 1 89 ? -5.638 -6.606 5.819 1.00 88.06 89 LEU A CA 1
ATOM 653 C C . LEU A 1 89 ? -5.270 -8.095 5.750 1.00 88.06 89 LEU A C 1
ATOM 655 O O . LEU A 1 89 ? -5.075 -8.658 4.671 1.00 88.06 89 LEU A O 1
ATOM 659 N N . ILE A 1 90 ? -5.227 -8.763 6.905 1.00 87.88 90 ILE A N 1
ATOM 660 C CA . ILE A 1 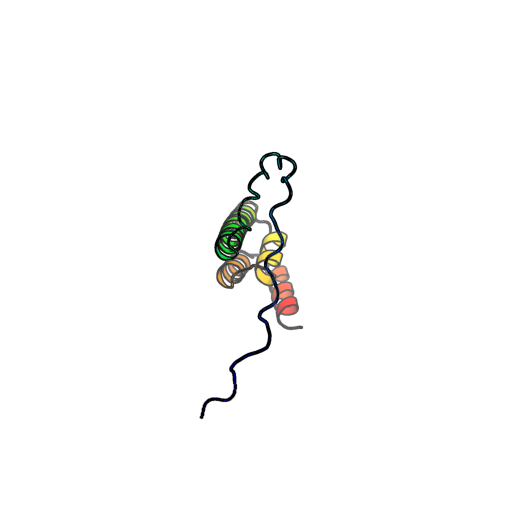90 ? -4.973 -10.207 6.997 1.00 87.88 90 ILE A CA 1
ATOM 661 C C . ILE A 1 90 ? -6.064 -10.993 6.266 1.00 87.88 90 ILE A C 1
ATOM 663 O O . ILE A 1 90 ? -5.76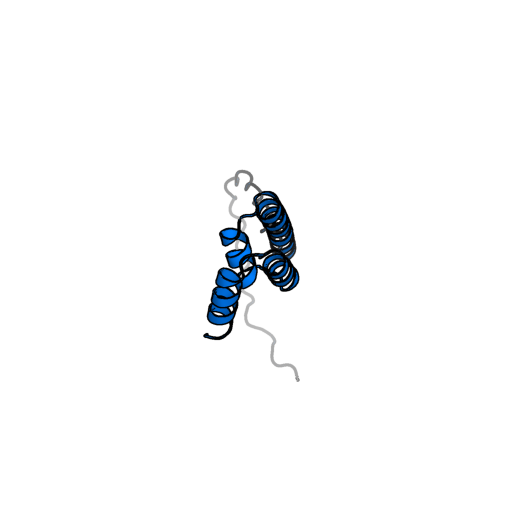2 -11.969 5.579 1.00 87.88 90 ILE A O 1
ATOM 667 N N . ARG A 1 91 ? -7.332 -10.584 6.392 1.00 87.81 91 ARG A N 1
ATOM 668 C CA . ARG A 1 91 ? -8.441 -11.238 5.683 1.00 87.81 91 ARG A CA 1
ATOM 669 C C . ARG A 1 91 ? -8.348 -11.024 4.176 1.00 87.81 91 ARG A C 1
ATOM 671 O O . ARG A 1 91 ? -8.465 -11.995 3.436 1.00 87.81 91 ARG A O 1
ATOM 678 N N . ALA A 1 92 ? -8.080 -9.795 3.742 1.00 84.62 92 ALA A N 1
ATOM 679 C CA . ALA A 1 92 ? -7.950 -9.442 2.331 1.00 84.62 92 ALA A CA 1
ATOM 680 C C . ALA A 1 92 ? -6.788 -10.174 1.637 1.00 84.62 92 ALA A C 1
ATOM 682 O O . ALA A 1 92 ? -6.882 -10.499 0.461 1.00 84.62 92 ALA A O 1
ATOM 683 N N . THR A 1 93 ? -5.704 -10.464 2.361 1.00 82.19 93 THR A N 1
ATOM 684 C CA . THR A 1 93 ? -4.513 -11.134 1.804 1.00 82.19 93 THR A CA 1
ATOM 685 C C . THR A 1 93 ? -4.552 -12.664 1.895 1.00 82.19 93 THR A C 1
ATOM 687 O O . THR A 1 93 ? -3.836 -13.330 1.150 1.00 82.19 93 THR A O 1
ATOM 690 N N . ARG A 1 94 ? -5.378 -13.248 2.779 1.00 81.94 94 ARG A N 1
ATOM 691 C CA . ARG A 1 94 ? -5.527 -14.711 2.937 1.00 81.94 94 ARG A CA 1
ATOM 692 C C . ARG A 1 94 ? -6.558 -15.364 2.012 1.00 81.94 94 ARG A C 1
ATOM 694 O O . ARG A 1 94 ? -6.510 -16.582 1.873 1.00 81.94 94 ARG A O 1
ATOM 701 N N . GLY A 1 95 ? -7.491 -14.606 1.438 1.00 64.19 95 GLY A N 1
ATOM 702 C CA . GLY A 1 95 ? -8.548 -15.129 0.568 1.00 64.19 95 GLY A CA 1
ATOM 703 C C . GLY A 1 95 ? -8.440 -14.576 -0.847 1.00 64.19 95 GLY A C 1
ATOM 704 O O . GLY A 1 95 ? -9.042 -13.544 -1.133 1.00 64.19 95 GLY A O 1
ATOM 705 N N . GLY A 1 96 ? -7.676 -15.268 -1.692 1.00 52.53 96 GLY A N 1
ATOM 706 C CA . GLY A 1 96 ? -7.752 -15.178 -3.152 1.00 52.53 96 GLY A CA 1
ATOM 707 C C . GLY A 1 96 ? -8.539 -16.354 -3.707 1.00 52.53 96 GLY A C 1
ATOM 708 O O . GLY A 1 96 ? -8.376 -17.463 -3.146 1.00 52.53 96 GLY A O 1
#

Radius of gyration: 28.16 Å; chains: 1; bounding box: 33×48×77 Å

pLDDT: mean 80.76, std 17.19, range [43.91, 98.12]

Foldseek 3Di:
DDDDDDDDPDDDDDDDDDDPPDDDPPDPDDDDVVVVVVVLLVVLVVQLVVCLVVVPLPSLLCCLQPPPDPVSNVSSLVSRPDPVSNVVSVVVVVDD

Secondary structure (DSSP, 8-state):
------S----PPP-PPPP-------PPPPPPHHHHHHHHHHHHHHHHHHHHHTT-HHHHHHHHHH-SSHHHHHHHHHT---HHHHHHHHHHHH--